Protein AF-A0A7K2YBR9-F1 (afdb_monomer)

Radius of gyration: 13.48 Å; Cα contacts (8 Å, |Δi|>4): 80; chains: 1; bounding box: 33×33×34 Å

Solvent-accessible surface area (backbone atoms only — not comparable to full-atom values): 4846 Å² total; per-residue (Å²): 130,95,84,80,74,61,76,67,81,67,60,63,55,96,72,87,73,62,67,56,42,43,57,70,64,52,58,76,41,27,60,61,52,11,64,76,50,75,47,58,49,68,59,41,48,49,46,52,57,77,33,42,49,66,38,57,89,80,79,40,73,75,55,32,22,4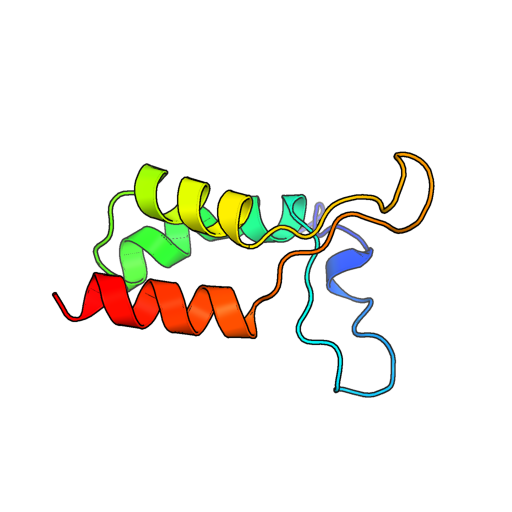3,46,65,61,40,52,53,51,52,54,58,61,60,74,108

Nearest PDB structures (foldseek):
  7bh2-assembly1_C  TM=8.972E-01  e=1.079E-04  Escherichia coli K-12
  6hra-assembly1_C  TM=8.912E-01  e=1.232E-04  Escherichia coli K-12
  5i44-assembly1_D  TM=4.701E-01  e=1.973E+00  Bacillus subtilis subsp. subtilis str. 168
  5i44-assembly4_E  TM=4.818E-01  e=3.353E+00  Bacillus subtilis subsp. subtilis str. 168

pLDDT: mean 77.95, std 18.28, range [43.84, 96.12]

Foldseek 3Di:
DPPDDPPQVVPPPVPVPQQKGALVVQLVCLVVLCVVLVHDSVVLNVLQVVQWDDADVNPHDHIIGRVVVSVVVSVVVSVD

Sequence (80 aa):
KPEDVPADAVTSSGSGLDPNISPEYAKLQVHRVAEQNKLDVKQVEKLVEDHTEGRTLGFMGEPRVNVLELNIALKALSKS

Mean predicted aligned error: 9.54 Å

Secondary structure (DSSP, 8-state):
------GGGS---TTS---EE-HHHHHHHHHHHHHHHT--HHHHHHHHHHTEE--BTTTBS--EEEHHHHHHHHHHHTT-

Structure (mmCIF, N/CA/C/O backbone):
data_AF-A0A7K2YBR9-F1
#
_entry.id   AF-A0A7K2YBR9-F1
#
loop_
_atom_site.group_PDB
_atom_site.id
_atom_site.type_symbol
_atom_site.label_atom_id
_atom_site.label_alt_id
_atom_site.label_comp_id
_atom_site.label_asym_id
_atom_site.label_entity_id
_atom_site.label_seq_id
_atom_site.pdbx_PDB_ins_code
_atom_site.Cartn_x
_atom_site.Cartn_y
_atom_site.Cartn_z
_atom_site.occupancy
_atom_site.B_iso_or_equiv
_atom_site.auth_seq_id
_atom_site.auth_comp_id
_atom_site.auth_asym_id
_atom_site.auth_atom_id
_atom_site.pdbx_PDB_model_num
ATOM 1 N N . LYS A 1 1 ? 10.146 -25.030 7.253 1.00 43.84 1 LYS A N 1
ATOM 2 C CA . LYS A 1 1 ? 11.342 -24.278 6.815 1.00 43.84 1 LYS A CA 1
ATOM 3 C C . LYS A 1 1 ? 10.840 -23.043 6.075 1.00 43.84 1 LYS A C 1
ATOM 5 O O . LYS A 1 1 ? 9.882 -23.209 5.333 1.00 43.84 1 LYS A O 1
ATOM 10 N N . PRO A 1 2 ? 11.361 -21.834 6.321 1.00 47.12 2 PRO A N 1
ATOM 11 C CA . PRO A 1 2 ? 10.948 -20.655 5.567 1.00 47.12 2 PRO A CA 1
ATOM 12 C C . PRO A 1 2 ? 11.671 -20.683 4.213 1.00 47.12 2 PRO A C 1
ATOM 14 O O . PRO A 1 2 ? 12.791 -20.200 4.110 1.00 47.12 2 PRO A O 1
ATOM 17 N N . GLU A 1 3 ? 11.085 -21.356 3.221 1.00 53.84 3 GLU A N 1
ATOM 18 C CA . GLU A 1 3 ? 11.710 -21.600 1.907 1.00 53.84 3 GLU A CA 1
ATOM 19 C C . GLU A 1 3 ? 11.101 -20.784 0.754 1.00 53.84 3 GLU A C 1
ATOM 21 O O . GLU A 1 3 ? 11.498 -20.996 -0.379 1.00 53.84 3 GLU A O 1
ATOM 26 N N . ASP A 1 4 ? 10.250 -19.786 1.014 1.00 56.47 4 ASP A N 1
ATOM 27 C CA . ASP A 1 4 ? 9.657 -18.954 -0.051 1.00 56.47 4 ASP A CA 1
ATOM 28 C C . ASP A 1 4 ? 9.696 -17.458 0.284 1.00 56.47 4 ASP A C 1
ATOM 30 O O . ASP A 1 4 ? 8.690 -16.755 0.235 1.00 56.47 4 ASP A O 1
ATOM 34 N N . VAL A 1 5 ? 10.868 -16.953 0.675 1.00 54.94 5 VAL A N 1
ATOM 35 C CA . VAL A 1 5 ? 11.099 -15.503 0.683 1.00 54.94 5 VAL A CA 1
ATOM 36 C C . VAL A 1 5 ? 11.647 -15.128 -0.699 1.00 54.94 5 VAL A C 1
ATOM 38 O O . VAL A 1 5 ? 12.748 -15.573 -1.031 1.00 54.94 5 VAL A O 1
ATOM 41 N N . PRO A 1 6 ? 10.910 -14.348 -1.515 1.00 54.84 6 PRO A N 1
ATOM 42 C CA . PRO A 1 6 ? 11.382 -13.896 -2.822 1.00 54.84 6 PRO A CA 1
ATOM 43 C C . PRO A 1 6 ? 12.736 -13.182 -2.697 1.00 54.84 6 PRO A C 1
ATOM 45 O O . PRO A 1 6 ? 12.975 -12.465 -1.723 1.00 54.84 6 PRO A O 1
ATOM 48 N N . ALA A 1 7 ? 13.642 -13.384 -3.657 1.00 51.31 7 ALA A N 1
ATOM 49 C CA . ALA A 1 7 ? 15.009 -12.839 -3.619 1.00 51.31 7 ALA A CA 1
ATOM 50 C C . ALA A 1 7 ? 15.049 -11.296 -3.526 1.00 51.31 7 ALA A C 1
ATOM 52 O O . ALA A 1 7 ? 15.991 -10.702 -3.002 1.00 51.31 7 ALA A O 1
ATOM 53 N N . ASP A 1 8 ? 13.977 -10.655 -3.969 1.00 52.09 8 ASP A N 1
ATOM 54 C CA . ASP A 1 8 ? 13.665 -9.232 -3.900 1.00 52.09 8 ASP A CA 1
ATOM 55 C C . ASP A 1 8 ? 13.322 -8.727 -2.483 1.00 52.09 8 ASP A C 1
ATOM 57 O O . ASP A 1 8 ? 13.325 -7.519 -2.250 1.00 52.09 8 ASP A O 1
ATOM 61 N N . ALA A 1 9 ? 13.153 -9.614 -1.493 1.00 50.88 9 ALA A N 1
ATOM 62 C CA . ALA A 1 9 ? 13.134 -9.234 -0.077 1.00 50.88 9 ALA A CA 1
ATOM 63 C C . ALA A 1 9 ? 14.522 -8.814 0.451 1.00 50.88 9 ALA A C 1
ATOM 65 O O . ALA A 1 9 ? 14.623 -8.267 1.551 1.00 50.88 9 ALA A O 1
ATOM 66 N N . VAL A 1 10 ? 15.595 -9.080 -0.308 1.00 48.47 10 VAL A N 1
ATOM 67 C CA . VAL A 1 10 ? 16.991 -8.840 0.106 1.00 48.47 10 VAL A CA 1
ATOM 68 C C . VAL A 1 10 ? 17.703 -7.810 -0.775 1.00 48.47 10 VAL A C 1
ATOM 70 O O . VAL A 1 10 ? 18.784 -7.341 -0.424 1.00 48.47 10 VAL A O 1
ATOM 73 N N . THR A 1 11 ? 17.092 -7.369 -1.877 1.00 47.69 11 THR A N 1
ATOM 74 C CA . THR A 1 11 ? 17.607 -6.253 -2.682 1.00 47.69 11 THR A CA 1
ATOM 75 C C . THR A 1 11 ? 17.095 -4.929 -2.121 1.00 47.69 11 THR A C 1
ATOM 77 O O . THR A 1 11 ? 16.395 -4.166 -2.789 1.00 47.69 11 THR A O 1
ATOM 80 N N . SER A 1 12 ? 17.454 -4.649 -0.867 1.00 47.94 12 SER A N 1
ATOM 81 C CA . SER A 1 12 ? 17.647 -3.263 -0.455 1.00 47.94 12 SER A CA 1
ATOM 82 C C . SER A 1 12 ? 18.744 -2.727 -1.370 1.00 47.94 12 SER A C 1
ATOM 84 O O . SER A 1 12 ? 19.904 -3.124 -1.241 1.00 47.94 12 SER A O 1
ATOM 86 N N . SER A 1 13 ? 18.372 -1.931 -2.378 1.00 47.62 13 SER A N 1
ATOM 87 C CA . SER A 1 13 ? 19.327 -1.178 -3.191 1.00 47.62 13 SER A CA 1
ATOM 88 C C . SER A 1 13 ? 20.342 -0.564 -2.228 1.00 47.62 13 SER A C 1
ATOM 90 O O . SER A 1 13 ? 19.941 0.119 -1.284 1.00 47.62 13 SER A O 1
ATOM 92 N N . GLY A 1 14 ? 21.629 -0.884 -2.415 1.00 43.91 14 GLY A N 1
ATOM 93 C CA . GLY A 1 14 ? 22.747 -0.707 -1.469 1.00 43.91 14 GLY A CA 1
ATOM 94 C C . GLY A 1 14 ? 23.074 0.727 -1.019 1.00 43.91 14 GLY A C 1
ATOM 95 O O . GLY A 1 14 ? 24.215 1.022 -0.682 1.00 43.91 14 GLY A O 1
ATOM 96 N N . SER A 1 15 ? 22.093 1.622 -1.015 1.00 49.16 15 SER A N 1
ATOM 97 C CA . SER A 1 15 ? 22.135 3.005 -0.552 1.00 49.16 15 SER A CA 1
ATOM 98 C C . SER A 1 15 ? 21.342 3.223 0.747 1.00 49.16 15 SER A C 1
ATOM 100 O O . SER A 1 15 ? 21.448 4.297 1.328 1.00 49.16 15 SER A O 1
ATOM 102 N N . GLY A 1 16 ? 20.523 2.256 1.197 1.00 48.75 16 GLY A N 1
ATOM 103 C CA . GLY A 1 16 ? 19.637 2.433 2.365 1.00 48.75 16 GLY A CA 1
ATOM 104 C C . GLY A 1 16 ? 18.553 3.508 2.170 1.00 48.75 16 GLY A C 1
ATOM 105 O O . GLY A 1 16 ? 17.978 3.990 3.141 1.00 48.75 16 GLY A O 1
ATOM 106 N N . LEU A 1 17 ? 18.314 3.900 0.914 1.00 52.34 17 LEU A N 1
ATOM 107 C CA . LEU A 1 17 ? 17.537 5.073 0.498 1.00 52.34 17 LEU A CA 1
ATOM 108 C C . LEU A 1 17 ? 16.303 4.723 -0.338 1.00 52.34 17 LEU A C 1
ATOM 110 O O . LEU A 1 17 ? 15.494 5.608 -0.589 1.00 52.34 17 LEU A O 1
ATOM 114 N N . ASP A 1 18 ? 16.169 3.473 -0.786 1.00 61.78 18 ASP A N 1
ATOM 115 C CA . ASP A 1 18 ? 15.061 3.044 -1.640 1.00 61.78 18 ASP A CA 1
ATOM 116 C C . ASP A 1 18 ? 13.994 2.350 -0.774 1.00 61.78 18 ASP A C 1
ATOM 118 O O . ASP A 1 18 ? 14.198 1.204 -0.367 1.00 61.78 18 ASP A O 1
ATOM 122 N N . PRO A 1 19 ? 12.881 3.028 -0.428 1.00 68.62 19 PRO A N 1
ATOM 123 C CA . PRO A 1 19 ? 11.829 2.460 0.408 1.00 68.62 19 PRO A CA 1
ATOM 124 C C . PRO A 1 19 ? 10.944 1.474 -0.364 1.00 68.62 19 PRO A C 1
ATOM 126 O O . PRO A 1 19 ? 9.923 1.051 0.166 1.00 68.62 19 PRO A O 1
ATOM 129 N N . ASN A 1 20 ? 11.269 1.134 -1.611 1.00 83.81 20 ASN A N 1
ATOM 130 C CA . ASN A 1 20 ? 10.372 0.371 -2.460 1.00 83.81 20 ASN A CA 1
ATOM 131 C C . ASN A 1 20 ? 10.516 -1.147 -2.290 1.00 83.81 20 ASN A C 1
ATOM 133 O O . ASN A 1 20 ? 11.623 -1.685 -2.249 1.00 83.81 20 ASN A O 1
ATOM 137 N N . ILE A 1 21 ? 9.380 -1.847 -2.278 1.00 86.75 21 ILE A N 1
ATOM 138 C CA . ILE A 1 21 ? 9.301 -3.319 -2.257 1.00 86.75 21 ILE A CA 1
ATOM 139 C C . ILE A 1 21 ? 8.589 -3.843 -3.505 1.00 86.75 21 ILE A C 1
ATOM 141 O O . ILE A 1 21 ? 7.949 -3.077 -4.224 1.00 86.75 21 ILE A O 1
ATOM 145 N N . SER A 1 22 ? 8.680 -5.143 -3.786 1.00 89.19 22 SER A N 1
ATOM 146 C CA . SER A 1 22 ? 7.888 -5.732 -4.869 1.00 89.19 22 SER A CA 1
ATOM 147 C C . SER A 1 22 ? 6.396 -5.806 -4.498 1.00 89.19 22 SER A C 1
ATOM 149 O O . SER A 1 22 ? 6.058 -5.978 -3.321 1.00 89.19 22 SER A O 1
ATOM 151 N N . PRO A 1 23 ? 5.478 -5.718 -5.480 1.00 90.12 23 PRO A N 1
ATOM 152 C CA . PRO A 1 23 ? 4.046 -5.900 -5.240 1.00 90.12 23 PRO A CA 1
ATOM 153 C C . PRO A 1 23 ? 3.709 -7.267 -4.652 1.00 90.12 23 PRO A C 1
ATOM 155 O O . PRO A 1 23 ? 2.845 -7.365 -3.788 1.00 90.12 23 PRO A O 1
ATOM 158 N N . GLU A 1 24 ? 4.413 -8.319 -5.073 1.00 88.25 24 GLU A N 1
ATOM 159 C CA . GLU A 1 24 ? 4.212 -9.664 -4.531 1.00 88.25 24 GLU A CA 1
ATOM 160 C C . GLU A 1 24 ? 4.598 -9.718 -3.051 1.00 88.25 24 GLU A C 1
ATOM 162 O O . GLU A 1 24 ? 3.827 -10.219 -2.233 1.00 88.25 24 GLU A O 1
ATOM 167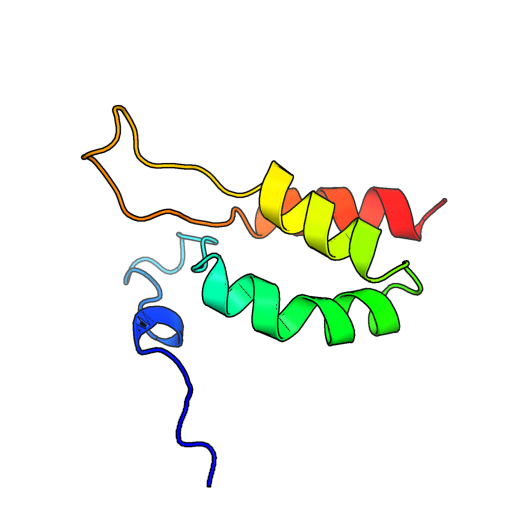 N N . TYR A 1 25 ? 5.722 -9.102 -2.669 1.00 88.19 25 TYR A N 1
ATOM 168 C CA . TYR A 1 25 ? 6.100 -9.000 -1.262 1.00 88.19 25 TYR A CA 1
ATOM 169 C C . TYR A 1 25 ? 5.105 -8.160 -0.446 1.00 88.19 25 TYR A C 1
ATOM 171 O O . TYR A 1 25 ? 4.771 -8.528 0.679 1.00 88.19 25 TYR A O 1
ATOM 179 N N . ALA A 1 26 ? 4.576 -7.068 -1.007 1.00 91.12 26 ALA A N 1
ATOM 180 C CA . ALA A 1 26 ? 3.550 -6.263 -0.346 1.00 91.12 26 ALA A CA 1
ATOM 181 C C . ALA A 1 26 ? 2.249 -7.054 -0.118 1.00 91.12 26 ALA A C 1
ATOM 183 O O . ALA A 1 26 ? 1.699 -7.021 0.985 1.00 91.12 26 ALA A O 1
ATOM 184 N N . LYS A 1 27 ? 1.793 -7.821 -1.119 1.00 90.69 27 LYS A N 1
ATOM 185 C CA . LYS A 1 27 ? 0.588 -8.666 -1.041 1.00 90.69 27 LYS A CA 1
ATOM 186 C C . LYS A 1 27 ? 0.668 -9.706 0.072 1.00 90.69 27 LYS A C 1
ATOM 188 O O . LYS A 1 27 ? -0.302 -9.883 0.804 1.00 90.69 27 LYS A O 1
ATOM 193 N N . LEU A 1 28 ? 1.833 -10.330 0.264 1.00 92.69 28 LEU A N 1
ATOM 194 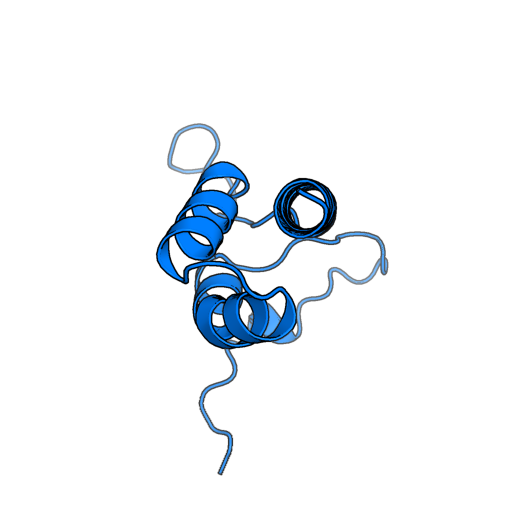C CA . LEU A 1 28 ? 2.057 -11.286 1.359 1.00 92.69 28 LEU A CA 1
ATOM 195 C C . LEU A 1 28 ? 1.817 -10.669 2.748 1.00 92.69 28 LEU A C 1
ATOM 197 O O . LEU A 1 28 ? 1.483 -11.384 3.691 1.00 92.69 28 LEU A O 1
ATOM 201 N N . GLN A 1 29 ? 1.967 -9.348 2.878 1.00 92.94 29 GLN A N 1
ATOM 202 C CA . GLN A 1 29 ? 1.838 -8.634 4.147 1.00 92.94 29 GLN A CA 1
ATOM 203 C C . GLN A 1 29 ? 0.462 -8.000 4.372 1.00 92.94 29 GLN A C 1
ATOM 205 O O . GLN A 1 29 ? 0.179 -7.582 5.497 1.00 92.94 29 GLN A O 1
ATOM 210 N N . VAL A 1 30 ? -0.405 -7.945 3.355 1.00 95.31 30 VAL A N 1
ATOM 211 C CA . VAL A 1 30 ? -1.710 -7.258 3.409 1.00 95.31 30 VAL A CA 1
ATOM 212 C C . VAL A 1 30 ? -2.527 -7.698 4.620 1.00 95.31 30 VAL A C 1
ATOM 214 O O . VAL A 1 30 ? -2.974 -6.850 5.389 1.00 95.31 30 VAL A O 1
ATOM 217 N N . HIS A 1 31 ? -2.694 -9.009 4.826 1.00 93.81 31 HIS A N 1
ATOM 218 C CA . HIS A 1 31 ? -3.495 -9.538 5.934 1.00 93.81 31 HIS A CA 1
ATOM 219 C C . HIS A 1 31 ? -2.982 -9.056 7.292 1.00 93.81 31 HIS A C 1
ATOM 221 O O . HIS A 1 31 ? -3.732 -8.477 8.076 1.00 93.81 31 HIS A O 1
ATOM 227 N N . ARG A 1 32 ? -1.676 -9.214 7.534 1.00 94.75 32 ARG A N 1
ATOM 228 C CA . ARG A 1 32 ? -1.041 -8.790 8.784 1.00 94.75 32 ARG A CA 1
ATOM 229 C C . ARG A 1 32 ? -1.182 -7.283 9.001 1.00 94.75 32 ARG A C 1
ATOM 231 O O . ARG A 1 32 ? -1.452 -6.846 10.117 1.00 94.75 32 ARG A O 1
ATOM 238 N N . VAL A 1 33 ? -0.977 -6.483 7.955 1.00 94.25 33 VAL A N 1
ATOM 239 C CA . VAL A 1 33 ? -1.090 -5.018 8.020 1.00 94.25 33 VAL A CA 1
ATOM 240 C C . VAL A 1 33 ? -2.529 -4.597 8.319 1.00 94.25 33 VAL A C 1
ATOM 242 O O . VAL A 1 33 ? -2.736 -3.723 9.162 1.00 94.25 33 VAL A O 1
ATOM 245 N N . ALA A 1 34 ? -3.516 -5.233 7.687 1.00 95.12 34 ALA A N 1
ATOM 246 C CA . ALA A 1 34 ? -4.933 -4.980 7.927 1.00 95.12 34 ALA A CA 1
ATOM 247 C C . ALA A 1 34 ? -5.313 -5.264 9.387 1.00 95.12 34 ALA A C 1
ATOM 249 O O . ALA A 1 34 ? -5.869 -4.393 10.056 1.00 95.12 34 ALA A O 1
ATOM 250 N N . GLU A 1 35 ? -4.916 -6.423 9.920 1.00 94.69 35 GLU A N 1
ATOM 251 C CA . GLU A 1 35 ? -5.163 -6.794 11.317 1.00 94.69 35 GLU A CA 1
ATOM 252 C C . GLU A 1 35 ? -4.529 -5.803 12.303 1.00 94.69 35 GLU A C 1
ATOM 254 O O . GLU A 1 35 ? -5.180 -5.353 13.248 1.00 94.69 35 GLU A O 1
ATOM 259 N N . GLN A 1 36 ? -3.272 -5.414 12.071 1.00 93.62 36 GLN A N 1
ATOM 260 C CA . GLN A 1 36 ? -2.553 -4.486 12.949 1.00 93.62 36 GLN A CA 1
ATOM 261 C C . GLN A 1 36 ? -3.147 -3.075 12.950 1.00 93.62 36 GLN A C 1
ATOM 263 O O . GLN A 1 36 ? -3.116 -2.401 13.980 1.00 93.62 36 GLN A O 1
ATOM 268 N N . ASN A 1 37 ? -3.698 -2.634 11.818 1.00 91.81 37 ASN A N 1
ATOM 269 C CA . ASN A 1 37 ? -4.291 -1.305 11.671 1.00 91.81 37 ASN A CA 1
ATOM 270 C C . ASN A 1 37 ? -5.815 -1.296 11.860 1.00 91.81 37 ASN A C 1
ATOM 272 O O . ASN A 1 37 ? -6.416 -0.228 11.782 1.00 91.81 37 ASN A O 1
ATOM 276 N N . LYS A 1 38 ? -6.434 -2.455 12.141 1.00 94.56 38 LYS A N 1
ATOM 277 C CA . LYS A 1 38 ? -7.894 -2.634 12.245 1.00 94.56 38 LYS A CA 1
ATOM 278 C C . LYS A 1 38 ? -8.646 -2.167 10.990 1.00 94.56 38 LYS A C 1
ATOM 280 O O . LYS A 1 38 ? -9.718 -1.576 11.090 1.00 94.56 38 LYS A O 1
ATOM 285 N N . LEU A 1 39 ? -8.069 -2.426 9.820 1.00 94.19 39 LEU A N 1
ATOM 286 C CA . LEU A 1 39 ? -8.643 -2.099 8.514 1.00 94.19 39 LEU A CA 1
ATOM 287 C C . LEU A 1 39 ? -9.196 -3.360 7.842 1.00 94.19 39 LEU A C 1
ATOM 289 O O . LEU A 1 39 ? -8.775 -4.473 8.161 1.00 94.19 39 LEU A O 1
ATOM 293 N N . ASP A 1 40 ? -10.112 -3.194 6.888 1.00 96.12 40 ASP A N 1
ATOM 294 C CA . ASP A 1 40 ? -10.521 -4.302 6.025 1.00 96.12 40 ASP A CA 1
ATOM 295 C C . ASP A 1 40 ? -9.374 -4.692 5.077 1.00 96.12 40 ASP A C 1
ATOM 297 O O . ASP A 1 40 ? -8.669 -3.835 4.536 1.00 96.12 40 ASP A O 1
ATOM 301 N N . VAL A 1 41 ? -9.195 -5.997 4.856 1.00 94.75 41 VAL A N 1
ATOM 302 C CA . VAL A 1 41 ? -8.128 -6.537 3.997 1.00 94.75 41 VAL A CA 1
ATOM 303 C C . VAL A 1 41 ? -8.197 -5.930 2.595 1.00 94.75 41 VAL A C 1
ATOM 305 O O . VAL A 1 41 ? -7.168 -5.501 2.080 1.00 94.75 41 VAL A O 1
ATOM 308 N N . LYS A 1 42 ? -9.396 -5.778 2.015 1.00 95.25 42 LYS A N 1
ATOM 309 C CA . LYS A 1 42 ? -9.558 -5.225 0.662 1.00 95.25 42 LYS A CA 1
ATOM 310 C C . LYS A 1 42 ? -9.167 -3.755 0.586 1.00 95.25 42 LYS A C 1
ATOM 312 O O . LYS A 1 42 ? -8.729 -3.289 -0.462 1.00 95.25 42 LYS A O 1
ATOM 317 N N . GLN A 1 43 ? -9.317 -3.005 1.681 1.00 94.69 43 GLN A N 1
ATOM 318 C CA . GLN A 1 43 ? -8.849 -1.618 1.734 1.00 94.69 43 GLN A CA 1
ATOM 319 C C . GLN A 1 43 ? -7.323 -1.560 1.674 1.00 94.69 43 GLN A C 1
ATOM 321 O O . GLN A 1 43 ? -6.770 -0.711 0.979 1.00 94.69 43 GLN A O 1
ATOM 326 N N . VAL A 1 44 ? -6.645 -2.473 2.370 1.00 95.31 44 VAL A N 1
ATOM 327 C CA . VAL A 1 44 ? -5.182 -2.562 2.341 1.00 95.31 44 VAL A CA 1
ATOM 328 C C . VAL A 1 44 ? -4.684 -3.057 0.982 1.00 95.31 44 VAL A C 1
ATOM 330 O O . VAL A 1 44 ? -3.734 -2.481 0.463 1.00 95.31 44 VAL A O 1
ATOM 333 N N . GLU A 1 45 ? -5.341 -4.046 0.364 1.00 95.06 45 GLU A N 1
ATOM 334 C CA . GLU A 1 45 ? -5.024 -4.491 -1.007 1.00 95.06 45 GLU A CA 1
ATOM 335 C C . GLU A 1 45 ? -5.116 -3.332 -1.995 1.00 95.06 45 GLU A C 1
ATOM 337 O O . GLU A 1 45 ? -4.176 -3.076 -2.745 1.00 95.06 45 GLU A O 1
ATOM 342 N N . LYS A 1 46 ? -6.217 -2.577 -1.932 1.00 94.12 46 LYS A N 1
ATOM 343 C CA . LYS A 1 46 ? -6.423 -1.416 -2.789 1.00 94.12 46 LYS A CA 1
ATOM 344 C C . LYS A 1 46 ? -5.342 -0.354 -2.592 1.00 94.12 46 LYS A C 1
ATOM 346 O O . LYS A 1 46 ? -4.856 0.194 -3.571 1.00 94.12 46 LYS A O 1
ATOM 351 N N . LEU A 1 47 ? -4.943 -0.074 -1.351 1.00 93.69 47 LEU A N 1
ATOM 352 C CA . LEU A 1 47 ? -3.847 0.860 -1.095 1.00 93.69 47 LEU A CA 1
ATOM 353 C C . LEU A 1 47 ? -2.518 0.361 -1.672 1.00 93.69 47 LEU A C 1
ATOM 355 O O . LEU A 1 47 ? -1.762 1.153 -2.222 1.00 93.69 47 LEU A O 1
ATOM 359 N N . VAL A 1 48 ? -2.221 -0.936 -1.572 1.00 93.12 48 VAL A N 1
ATOM 360 C CA . VAL A 1 48 ? -1.014 -1.506 -2.189 1.00 93.12 48 VAL A CA 1
ATOM 361 C C . VAL A 1 48 ? -1.043 -1.312 -3.705 1.00 93.12 48 VAL A C 1
ATOM 363 O O . VAL A 1 48 ? -0.040 -0.885 -4.270 1.00 93.12 48 VAL A O 1
ATOM 366 N N . GLU A 1 49 ? -2.174 -1.576 -4.359 1.00 91.38 49 GLU A N 1
ATOM 367 C CA 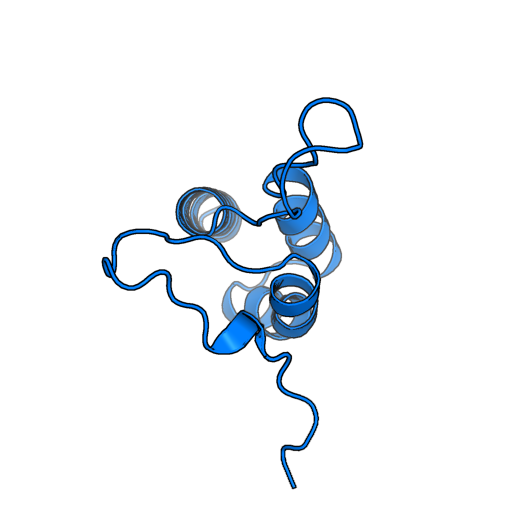. GLU A 1 49 ? -2.343 -1.354 -5.801 1.00 91.38 49 GLU A CA 1
ATOM 368 C C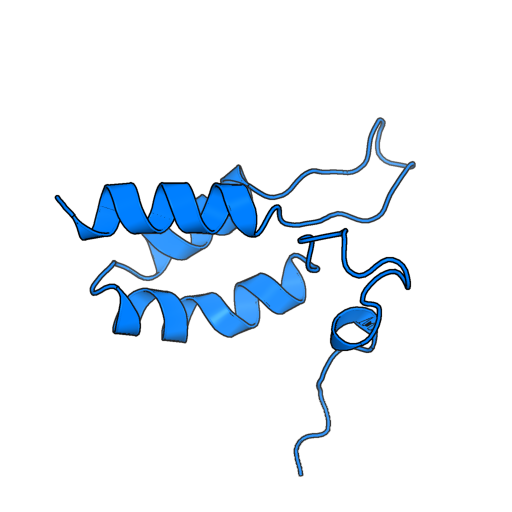 . GLU A 1 49 ? -2.207 0.125 -6.181 1.00 91.38 49 GLU A C 1
ATOM 370 O O . GLU A 1 49 ? -1.444 0.450 -7.090 1.00 91.38 49 GLU A O 1
ATOM 375 N N . ASP A 1 50 ? -2.886 1.019 -5.457 1.00 91.88 50 ASP A N 1
ATOM 376 C CA . ASP A 1 50 ? -2.885 2.464 -5.714 1.00 91.88 50 ASP A CA 1
ATOM 377 C C . ASP A 1 50 ? -1.478 3.084 -5.525 1.00 91.88 50 ASP A C 1
ATOM 379 O O . ASP A 1 50 ? -1.151 4.076 -6.175 1.00 91.88 50 ASP A O 1
ATOM 383 N N . HIS A 1 51 ? -0.629 2.480 -4.683 1.00 91.25 51 HIS A N 1
ATOM 384 C CA . HIS A 1 51 ? 0.771 2.874 -4.453 1.00 91.25 51 HIS A CA 1
ATOM 385 C C . HIS A 1 51 ? 1.796 1.956 -5.143 1.00 91.25 51 HIS A C 1
ATOM 387 O O . HIS A 1 51 ? 2.986 1.980 -4.808 1.00 91.25 51 HIS A O 1
ATOM 393 N N . THR A 1 52 ? 1.355 1.131 -6.097 1.00 89.62 52 THR A N 1
ATOM 394 C CA . THR A 1 52 ? 2.250 0.371 -6.972 1.00 89.62 52 THR A CA 1
ATOM 395 C C . THR A 1 52 ? 2.570 1.197 -8.213 1.00 89.62 52 THR A C 1
ATOM 397 O O . THR A 1 52 ? 1.734 1.385 -9.096 1.00 89.62 52 THR A O 1
ATOM 400 N N . GLU A 1 53 ? 3.814 1.645 -8.325 1.00 82.38 53 GLU A N 1
ATOM 401 C CA . GLU A 1 53 ? 4.330 2.278 -9.530 1.00 82.38 53 GLU A CA 1
ATOM 402 C C . GLU A 1 53 ? 4.658 1.204 -10.579 1.00 82.38 53 GLU A C 1
ATOM 404 O O . GLU A 1 53 ? 5.358 0.218 -10.318 1.00 82.38 53 GLU A O 1
ATOM 409 N N . GLY A 1 54 ? 4.079 1.364 -11.772 1.00 70.69 54 GLY A N 1
ATOM 410 C CA . GLY A 1 54 ? 4.165 0.402 -12.868 1.00 70.69 54 GLY A CA 1
ATOM 411 C C . GLY A 1 54 ? 5.288 0.681 -13.868 1.00 70.69 54 GLY A C 1
ATOM 412 O O . GLY A 1 54 ? 5.917 1.735 -13.872 1.00 70.69 54 GLY A O 1
ATOM 413 N N . ARG A 1 55 ? 5.485 -0.281 -14.779 1.00 62.47 55 ARG A N 1
ATOM 414 C CA . ARG A 1 55 ? 6.400 -0.188 -15.928 1.00 62.47 55 ARG A CA 1
ATOM 415 C C . ARG A 1 55 ? 6.141 1.081 -16.735 1.00 62.47 55 ARG A C 1
ATOM 417 O O . ARG A 1 55 ? 5.129 1.164 -17.439 1.00 62.47 55 ARG A O 1
ATOM 424 N N . THR A 1 56 ? 7.083 2.017 -16.736 1.00 51.62 56 THR A N 1
ATOM 425 C CA . THR A 1 56 ? 7.071 3.127 -17.689 1.00 51.62 56 THR A CA 1
ATOM 426 C C . THR A 1 56 ? 7.096 2.535 -19.101 1.00 51.62 56 THR A C 1
ATOM 428 O O . THR A 1 56 ? 8.001 1.778 -19.457 1.00 51.62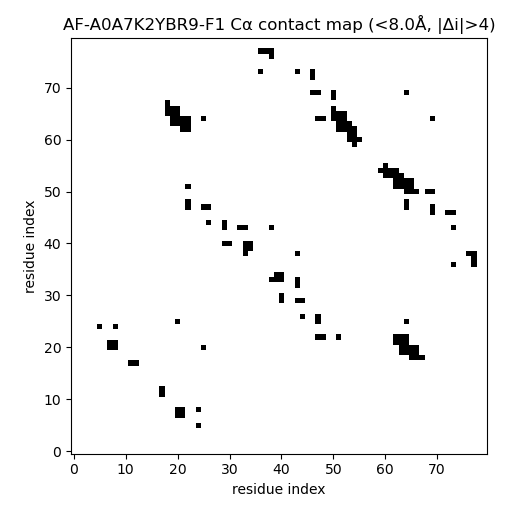 56 THR A O 1
ATOM 431 N N . LEU A 1 57 ? 6.054 2.819 -19.890 1.00 58.59 57 LEU A N 1
ATOM 432 C CA . LEU A 1 57 ? 5.867 2.310 -21.255 1.00 58.59 57 LEU A CA 1
ATOM 433 C C . LEU A 1 57 ? 5.851 0.771 -21.384 1.00 58.59 57 LEU A C 1
ATOM 435 O O . LEU A 1 57 ? 6.210 0.244 -22.422 1.00 58.59 57 LEU A O 1
ATOM 439 N N . GLY A 1 58 ? 5.424 0.010 -20.372 1.00 57.00 58 GLY A N 1
ATOM 440 C CA . GLY A 1 58 ? 5.172 -1.438 -20.516 1.00 57.00 58 GLY A CA 1
ATOM 441 C C . GLY A 1 58 ? 6.409 -2.343 -20.658 1.00 57.00 58 GLY A C 1
ATOM 442 O O . GLY A 1 58 ? 6.267 -3.564 -20.581 1.00 57.00 58 GLY A O 1
ATOM 443 N N . PHE A 1 59 ? 7.611 -1.775 -20.791 1.00 55.38 59 PHE A N 1
ATOM 4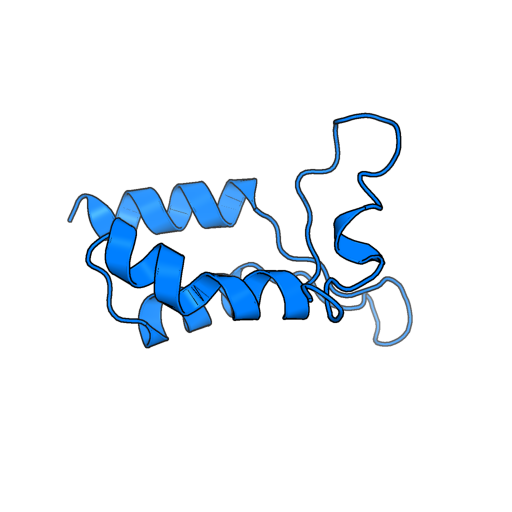44 C CA . PHE A 1 59 ? 8.875 -2.514 -20.934 1.00 55.38 59 PHE A CA 1
ATOM 445 C C . PHE A 1 59 ? 10.032 -1.974 -20.079 1.00 55.38 59 PHE A C 1
ATOM 447 O O . PHE A 1 59 ? 11.089 -2.600 -20.055 1.00 55.38 59 PHE A O 1
ATOM 454 N N . MET A 1 60 ? 9.866 -0.854 -19.364 1.00 55.56 60 MET A N 1
ATOM 455 C CA . MET A 1 60 ? 10.940 -0.260 -18.563 1.00 55.56 60 MET A CA 1
ATOM 456 C C . MET A 1 60 ? 10.600 -0.258 -17.068 1.00 55.56 60 MET A C 1
ATOM 458 O O . MET A 1 60 ? 9.572 0.278 -16.663 1.00 55.56 60 MET A O 1
ATOM 462 N N . GLY A 1 61 ? 11.486 -0.847 -16.262 1.00 65.56 61 GLY A N 1
ATOM 463 C CA . GLY A 1 61 ? 11.363 -0.938 -14.804 1.00 65.56 61 GLY A CA 1
ATOM 464 C C . GLY A 1 61 ? 10.612 -2.179 -14.310 1.00 65.56 61 GLY A C 1
ATOM 465 O O . GLY A 1 61 ? 9.774 -2.753 -15.005 1.00 65.56 61 GLY A O 1
ATOM 466 N N . GLU A 1 62 ? 10.926 -2.618 -13.097 1.00 73.81 62 GLU A N 1
ATOM 467 C CA . GLU A 1 62 ? 10.119 -3.601 -12.371 1.00 73.81 62 GLU A CA 1
ATOM 468 C C . GLU A 1 62 ? 9.026 -2.861 -11.593 1.00 73.81 62 GLU A C 1
ATOM 470 O O . GLU A 1 62 ? 9.274 -1.740 -11.148 1.00 73.81 62 GLU A O 1
ATOM 475 N N . PRO A 1 63 ? 7.816 -3.427 -11.442 1.00 82.38 63 PRO A N 1
ATOM 476 C CA . PRO A 1 63 ? 6.790 -2.792 -10.631 1.00 82.38 63 PRO A CA 1
ATOM 477 C C . PRO A 1 63 ? 7.248 -2.733 -9.171 1.00 82.38 63 PRO A C 1
ATOM 479 O O . PRO A 1 63 ? 7.840 -3.685 -8.652 1.00 82.38 63 PRO A O 1
ATOM 482 N N . ARG A 1 64 ? 6.983 -1.607 -8.512 1.00 87.75 64 ARG A N 1
ATOM 483 C CA . ARG A 1 64 ? 7.489 -1.307 -7.169 1.00 87.75 64 ARG A CA 1
ATOM 484 C C . ARG A 1 64 ? 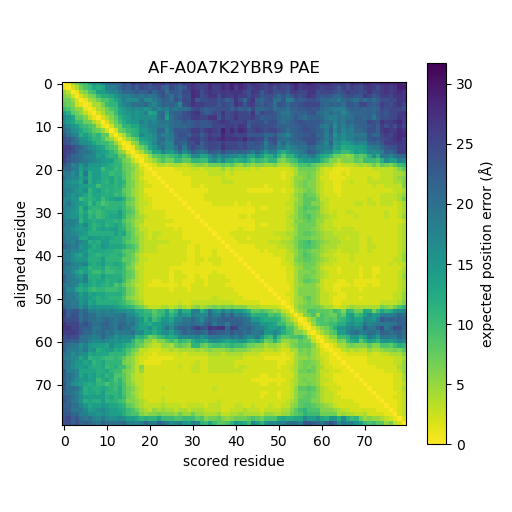6.404 -0.629 -6.346 1.00 87.75 64 ARG A C 1
ATOM 486 O O . ARG A 1 64 ? 5.672 0.205 -6.857 1.00 87.75 64 ARG A O 1
ATOM 493 N N . VAL A 1 65 ? 6.305 -0.987 -5.073 1.00 89.69 65 VAL A N 1
ATOM 494 C CA . VAL A 1 65 ? 5.379 -0.370 -4.118 1.00 89.69 65 VAL A CA 1
ATOM 495 C C . VAL A 1 65 ? 6.123 0.677 -3.312 1.00 89.69 65 VAL A C 1
ATOM 497 O O . VAL A 1 65 ? 7.105 0.340 -2.646 1.00 89.69 65 VAL A O 1
ATOM 500 N N . ASN A 1 66 ? 5.618 1.908 -3.311 1.00 89.56 66 ASN A N 1
ATOM 501 C CA . ASN A 1 66 ? 6.155 2.986 -2.490 1.00 89.56 66 ASN A CA 1
ATOM 502 C C . ASN A 1 66 ? 5.706 2.834 -1.030 1.00 89.56 66 ASN A C 1
ATOM 504 O O . ASN A 1 66 ? 4.604 3.229 -0.645 1.00 89.56 66 ASN A O 1
ATOM 508 N N . VAL A 1 67 ? 6.568 2.249 -0.190 1.00 89.06 67 VAL A N 1
ATOM 509 C CA . VAL A 1 67 ? 6.235 1.949 1.216 1.00 89.06 67 VAL A CA 1
ATOM 510 C C . VAL A 1 67 ? 6.032 3.215 2.046 1.00 89.06 67 VAL A C 1
ATOM 512 O O . VAL A 1 67 ? 5.238 3.207 2.988 1.00 89.06 67 VAL A O 1
ATOM 515 N N . LEU A 1 68 ? 6.731 4.309 1.729 1.00 89.38 68 LEU A N 1
ATOM 516 C CA . LEU A 1 68 ? 6.570 5.563 2.465 1.00 89.38 68 LEU A CA 1
ATOM 517 C C . LEU A 1 68 ? 5.158 6.117 2.270 1.00 89.38 68 LEU A C 1
ATOM 519 O O . LEU A 1 68 ? 4.470 6.397 3.253 1.00 89.38 68 LEU A O 1
ATOM 523 N N . GLU A 1 69 ? 4.726 6.245 1.019 1.00 90.19 69 GLU A N 1
ATOM 524 C CA . GLU A 1 69 ? 3.389 6.742 0.700 1.00 90.19 69 GLU A CA 1
ATOM 525 C C . GLU A 1 69 ? 2.297 5.801 1.208 1.00 90.19 69 GLU A C 1
ATOM 527 O O . GLU A 1 69 ? 1.357 6.256 1.864 1.00 90.19 69 GLU A O 1
ATOM 532 N N . LEU A 1 70 ? 2.478 4.489 1.024 1.00 91.06 70 LEU A N 1
ATOM 533 C CA . LEU A 1 70 ? 1.569 3.473 1.546 1.00 91.06 70 LEU A CA 1
ATOM 534 C C . LEU A 1 70 ? 1.385 3.600 3.068 1.00 91.06 70 LEU A C 1
ATOM 536 O O . LEU A 1 70 ? 0.260 3.580 3.565 1.00 91.06 70 LEU A O 1
ATOM 540 N N . ASN A 1 71 ? 2.469 3.787 3.827 1.00 90.88 71 ASN A N 1
ATOM 541 C CA . ASN A 1 71 ? 2.396 3.966 5.280 1.00 90.88 71 ASN A CA 1
ATOM 542 C C . ASN A 1 71 ? 1.666 5.254 5.685 1.00 90.88 71 ASN A C 1
ATOM 544 O O . ASN A 1 71 ? 0.945 5.268 6.688 1.00 90.88 71 ASN A O 1
ATOM 548 N N . ILE A 1 72 ? 1.844 6.341 4.929 1.00 92.75 72 ILE A N 1
ATOM 549 C CA . ILE A 1 72 ? 1.117 7.596 5.160 1.00 92.75 72 ILE A CA 1
ATOM 550 C C . ILE A 1 72 ? -0.384 7.378 4.931 1.00 92.75 72 ILE A C 1
ATOM 552 O O . ILE A 1 72 ? -1.186 7.780 5.779 1.00 92.75 72 ILE A O 1
ATOM 556 N N . ALA A 1 73 ? -0.762 6.697 3.846 1.00 92.31 73 ALA A N 1
ATOM 557 C CA . ALA A 1 73 ? -2.154 6.391 3.525 1.00 92.31 73 ALA A CA 1
ATOM 558 C C . ALA A 1 73 ? -2.806 5.463 4.564 1.00 92.31 73 ALA A C 1
ATOM 560 O O . ALA A 1 73 ? -3.892 5.762 5.065 1.00 92.31 73 ALA A O 1
ATOM 561 N N . LEU A 1 74 ? -2.113 4.394 4.975 1.00 92.50 74 LEU A N 1
ATOM 562 C CA . LEU A 1 74 ? -2.567 3.487 6.037 1.00 92.50 74 LEU A CA 1
ATOM 563 C C . LEU A 1 74 ? -2.840 4.240 7.343 1.00 92.50 74 LEU A C 1
ATOM 565 O O . LEU A 1 74 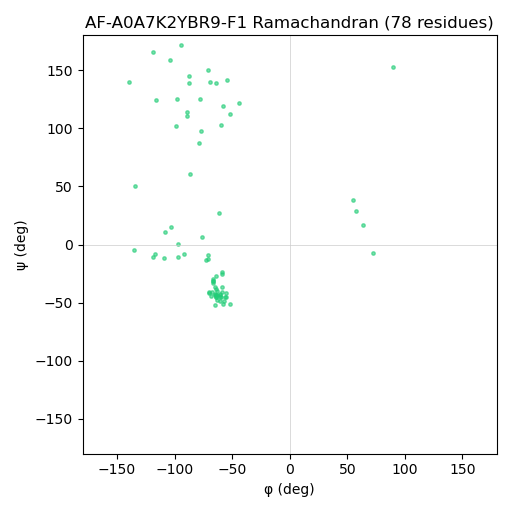? -3.887 4.055 7.962 1.00 92.50 74 LEU A O 1
ATOM 569 N N . LYS A 1 75 ? -1.933 5.143 7.733 1.00 91.62 75 LYS A N 1
ATOM 570 C CA . LYS A 1 75 ? -2.081 5.967 8.939 1.00 91.62 75 LYS A CA 1
ATOM 571 C C . LYS A 1 75 ? -3.237 6.963 8.841 1.00 91.62 75 LYS A C 1
ATOM 573 O O . LYS A 1 75 ? -3.812 7.313 9.870 1.00 91.62 75 LYS A O 1
ATOM 578 N N . ALA A 1 76 ? -3.550 7.463 7.647 1.00 90.75 76 ALA A N 1
ATOM 579 C CA . ALA A 1 76 ? -4.698 8.340 7.437 1.00 90.75 76 ALA A CA 1
ATOM 580 C C . ALA A 1 76 ? -6.022 7.570 7.592 1.00 90.75 76 ALA A C 1
ATOM 582 O O . ALA A 1 76 ? -6.930 8.060 8.263 1.00 90.75 76 ALA A O 1
ATOM 583 N N . LEU A 1 77 ? -6.102 6.345 7.057 1.00 88.50 77 LEU A N 1
ATOM 584 C CA . LEU A 1 77 ? -7.279 5.484 7.207 1.00 88.50 77 LEU A CA 1
ATOM 585 C C . LEU A 1 77 ? -7.474 4.994 8.646 1.00 88.50 77 LEU A C 1
ATOM 587 O O . LEU A 1 77 ? -8.586 5.048 9.153 1.00 88.50 77 LEU A O 1
ATOM 591 N N . SER A 1 78 ? -6.411 4.558 9.328 1.00 86.88 78 SER A N 1
ATOM 592 C CA . SER A 1 78 ? -6.514 3.966 10.674 1.00 86.88 78 SER A CA 1
ATOM 593 C C . SER A 1 78 ? -6.812 4.977 11.790 1.00 86.88 78 SER A C 1
ATOM 595 O O . SER A 1 78 ? -7.048 4.588 12.932 1.00 86.88 78 SER A O 1
ATOM 597 N N . LYS A 1 79 ? -6.676 6.278 11.509 1.00 76.00 79 LYS A N 1
ATOM 598 C CA . LYS A 1 79 ? -6.958 7.371 12.454 1.00 76.00 79 LYS A CA 1
ATOM 599 C C . LYS A 1 79 ? -8.389 7.903 12.362 1.00 76.00 79 LYS A C 1
ATOM 601 O O . LYS A 1 79 ? -8.738 8.763 13.171 1.00 76.00 79 LYS A O 1
ATOM 606 N N . SER A 1 80 ? -9.145 7.451 11.365 1.00 58.31 80 SER A N 1
ATOM 607 C CA . SER A 1 80 ? -10.558 7.790 11.170 1.00 58.31 80 SER A CA 1
ATOM 608 C C . SER A 1 80 ? -11.444 6.823 11.947 1.00 58.31 80 SER A C 1
ATOM 610 O O . SER A 1 80 ? -12.500 7.280 12.432 1.00 58.31 80 SER A O 1
#